Protein AF-A0A6J1SQS6-F1 (afdb_monomer_lite)

Secondary structure (DSSP, 8-state):
--------------------S--S---S---------------------------SHHHHHHHHHHHHHHHHHHHHHHHHHHHHHHHHHHHHHHHHHHHHHHHTT--HHHHHHHHHHHHHHT---TTTHHHHHHHHHHHHHH--

Radius of gyration: 23.65 Å; chains: 1; bounding box: 45×62×67 Å

Structure (mmCIF, N/CA/C/O backbone):
data_AF-A0A6J1SQS6-F1
#
_entry.id   AF-A0A6J1SQS6-F1
#
loop_
_atom_site.group_PDB
_atom_site.id
_atom_site.type_symbol
_atom_site.label_atom_id
_atom_site.label_alt_id
_atom_site.label_comp_id
_atom_site.label_asym_id
_atom_site.label_entity_id
_atom_site.label_seq_id
_atom_site.pdbx_PDB_ins_code
_atom_site.Cartn_x
_atom_site.Cartn_y
_atom_site.Cartn_z
_atom_site.occupancy
_atom_site.B_iso_or_equiv
_atom_site.auth_seq_id
_atom_site.auth_comp_id
_atom_site.auth_asym_id
_atom_site.auth_atom_id
_atom_site.pdbx_PDB_model_num
ATOM 1 N N . MET A 1 1 ? -21.210 41.611 -35.892 1.00 44.56 1 MET A N 1
ATOM 2 C CA . MET A 1 1 ? -20.166 40.799 -35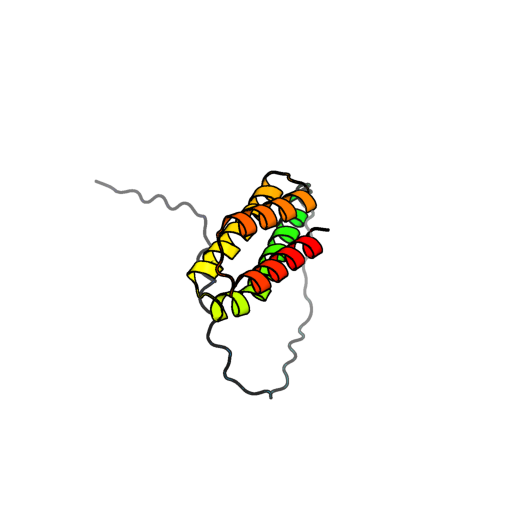.231 1.00 44.56 1 MET A CA 1
ATOM 3 C C . MET A 1 1 ? -20.520 39.335 -35.444 1.00 44.56 1 MET A C 1
ATOM 5 O O . MET A 1 1 ? -21.562 38.908 -34.972 1.00 44.56 1 MET A O 1
ATOM 9 N N . LEU A 1 2 ? -19.733 38.624 -36.254 1.00 43.47 2 LEU A N 1
ATOM 10 C CA . LEU A 1 2 ? -19.920 37.212 -36.605 1.00 43.47 2 LEU A CA 1
ATOM 11 C C . LEU A 1 2 ? -19.065 36.360 -35.653 1.00 43.47 2 LEU A C 1
ATOM 13 O O . LEU A 1 2 ? -17.844 36.492 -35.684 1.00 43.47 2 LEU A O 1
ATOM 17 N N . LEU A 1 3 ? -19.676 35.504 -34.826 1.00 45.09 3 LEU A N 1
ATOM 18 C CA . LEU A 1 3 ? -18.947 34.442 -34.123 1.00 45.09 3 LEU A CA 1
ATOM 19 C C . LEU A 1 3 ? -18.886 33.208 -35.028 1.00 45.09 3 LEU A C 1
ATOM 21 O O . LEU A 1 3 ? -19.903 32.583 -35.322 1.00 45.09 3 LEU A O 1
ATOM 25 N N . ARG A 1 4 ? -17.674 32.876 -35.474 1.00 46.19 4 ARG A N 1
ATOM 26 C CA . ARG A 1 4 ? -17.339 31.612 -36.132 1.00 46.19 4 ARG A CA 1
ATOM 27 C C . ARG A 1 4 ? -17.145 30.547 -35.051 1.00 46.19 4 ARG A C 1
ATOM 29 O O . ARG A 1 4 ? -16.224 30.654 -34.247 1.00 46.19 4 ARG A O 1
ATOM 36 N N . ALA A 1 5 ? -18.003 29.532 -35.056 1.00 44.69 5 ALA A N 1
ATOM 37 C CA . ALA A 1 5 ? -17.759 28.268 -34.378 1.00 44.69 5 ALA A CA 1
ATOM 38 C C . ALA A 1 5 ? -16.739 27.464 -35.199 1.00 44.69 5 ALA A C 1
ATOM 40 O O . ALA A 1 5 ? -16.941 27.252 -36.395 1.00 44.69 5 ALA A O 1
ATOM 41 N N . ALA A 1 6 ? -15.645 27.044 -34.568 1.00 49.06 6 ALA A N 1
ATOM 42 C CA . ALA A 1 6 ? -14.743 26.037 -35.107 1.00 49.06 6 ALA A CA 1
ATOM 43 C C . ALA A 1 6 ? -15.100 24.699 -34.450 1.00 49.06 6 ALA A C 1
ATOM 45 O O . ALA A 1 6 ? -14.831 24.479 -33.272 1.00 49.06 6 ALA A O 1
ATOM 46 N N . THR A 1 7 ? -15.762 23.832 -35.209 1.00 47.50 7 THR A N 1
ATOM 47 C CA . THR A 1 7 ? -15.961 22.421 -34.884 1.00 47.50 7 THR A CA 1
ATOM 48 C C . THR A 1 7 ? -14.690 21.668 -35.266 1.00 47.50 7 THR A C 1
ATOM 50 O O . THR A 1 7 ? -14.427 21.484 -36.452 1.00 47.50 7 THR A O 1
ATOM 53 N N . SER A 1 8 ? -13.891 21.264 -34.277 1.00 43.72 8 SER A N 1
ATOM 54 C CA . SER A 1 8 ? -12.871 20.232 -34.473 1.00 43.72 8 SER A CA 1
ATOM 55 C C . SER A 1 8 ? -13.537 18.882 -34.265 1.00 43.72 8 SER A C 1
ATOM 57 O O . SER A 1 8 ? -13.978 18.559 -33.162 1.00 43.72 8 SER A O 1
ATOM 59 N N . GLU A 1 9 ? -13.636 18.126 -35.349 1.00 52.44 9 GLU A N 1
ATOM 60 C CA . GLU A 1 9 ? -13.971 16.710 -35.357 1.00 52.44 9 GLU A CA 1
ATOM 61 C C . GLU A 1 9 ? -13.011 15.944 -34.437 1.00 52.44 9 GLU A C 1
ATOM 63 O O . GLU A 1 9 ? -11.799 16.145 -34.458 1.00 52.44 9 GLU A O 1
ATOM 68 N N . GLY A 1 10 ? -13.579 15.109 -33.576 1.00 41.19 10 GLY A N 1
ATOM 69 C CA . GLY A 1 10 ? -12.858 14.379 -32.535 1.00 41.19 10 GLY A CA 1
ATOM 70 C C . GLY A 1 10 ? -13.847 13.755 -31.563 1.00 41.19 10 GLY A C 1
ATOM 71 O O . GLY A 1 10 ? -13.803 13.994 -30.360 1.00 41.19 10 GLY A O 1
ATOM 72 N N . GLY A 1 11 ? -14.837 13.062 -32.125 1.00 41.75 11 GLY A N 1
ATOM 73 C CA . GLY A 1 11 ? -15.901 12.411 -31.383 1.00 41.75 11 GLY A CA 1
ATOM 74 C C . GLY A 1 11 ? -15.431 11.176 -30.615 1.00 41.75 11 GLY A C 1
ATOM 75 O O . GLY A 1 11 ? -14.430 10.550 -30.943 1.00 41.75 11 GLY A O 1
ATOM 76 N N . GLN A 1 12 ? -16.268 10.812 -29.642 1.00 47.81 12 GLN A N 1
ATOM 77 C CA . GLN A 1 12 ? -16.339 9.510 -28.976 1.00 47.81 12 GLN A CA 1
ATOM 78 C C . GLN A 1 12 ? -15.162 9.138 -28.073 1.00 47.81 12 GLN A C 1
ATOM 80 O O . GLN A 1 12 ? -14.253 8.424 -28.476 1.00 47.81 12 GLN A O 1
ATOM 85 N N . ARG A 1 13 ? -15.283 9.522 -26.795 1.00 45.06 13 ARG A N 1
ATOM 86 C CA . ARG A 1 13 ? -15.059 8.661 -25.611 1.00 45.06 13 ARG A CA 1
ATOM 87 C C . ARG A 1 13 ? -15.362 9.464 -24.343 1.00 45.06 13 ARG A C 1
ATOM 89 O O . ARG A 1 13 ? -14.493 9.753 -23.533 1.00 45.06 13 ARG A O 1
ATOM 96 N N . VAL A 1 14 ? -16.621 9.867 -24.186 1.00 46.81 14 VAL A N 1
ATOM 97 C CA . VAL A 1 14 ? -17.130 10.407 -22.921 1.00 46.81 14 VAL A CA 1
ATOM 98 C C . VAL A 1 14 ? -18.334 9.558 -22.528 1.00 46.81 14 VAL A C 1
ATOM 100 O O . VAL A 1 14 ? -19.216 9.340 -23.352 1.00 46.81 14 VAL A O 1
ATOM 103 N N . LEU A 1 15 ? -18.332 9.125 -21.264 1.00 44.91 15 LEU A N 1
ATOM 104 C CA . LEU A 1 15 ? -19.400 8.452 -20.511 1.00 44.91 15 LEU A CA 1
ATOM 105 C C . LEU A 1 15 ? -19.597 6.952 -20.765 1.00 44.91 15 LEU A C 1
ATOM 107 O O . LEU A 1 15 ? -20.382 6.567 -21.617 1.00 44.91 15 LEU A O 1
ATOM 111 N N . CYS A 1 16 ? -18.975 6.122 -19.917 1.00 39.41 16 CYS A N 1
ATOM 112 C CA . CYS A 1 16 ? -19.559 4.850 -19.465 1.00 39.41 16 CYS A CA 1
ATOM 113 C C . CYS A 1 16 ? -18.811 4.279 -18.240 1.00 39.41 16 CYS A C 1
ATOM 115 O O . CYS A 1 16 ? -18.241 3.202 -18.322 1.00 39.41 16 CYS A O 1
ATOM 117 N N . VAL A 1 17 ? -18.813 4.963 -17.087 1.00 45.53 17 VAL A N 1
ATOM 118 C CA . VAL A 1 17 ? -18.597 4.282 -15.786 1.00 45.53 17 VAL A CA 1
ATOM 119 C C . VAL A 1 17 ? -19.474 4.934 -14.713 1.00 45.53 17 VAL A C 1
ATOM 121 O O . VAL A 1 17 ? -19.011 5.565 -13.772 1.00 45.53 17 VAL A O 1
ATOM 124 N N . ALA A 1 18 ? -20.785 4.816 -14.888 1.00 46.62 18 ALA A N 1
ATOM 125 C CA . ALA A 1 18 ? -21.760 5.067 -13.836 1.00 46.62 18 ALA A CA 1
ATOM 126 C C . ALA A 1 18 ? -22.877 4.033 -13.988 1.00 46.62 18 ALA A C 1
ATOM 128 O O . ALA A 1 18 ? -23.830 4.286 -14.713 1.00 46.62 18 ALA A O 1
ATOM 129 N N . ALA A 1 19 ? -22.687 2.846 -13.395 1.00 45.56 19 ALA A N 1
ATOM 130 C CA . ALA A 1 19 ? -23.731 1.907 -12.946 1.00 45.56 19 ALA A CA 1
ATOM 131 C C . ALA A 1 19 ? -23.149 0.493 -12.754 1.00 45.56 19 ALA A C 1
ATOM 133 O O . ALA A 1 19 ? -23.409 -0.411 -13.539 1.00 45.56 19 ALA A O 1
ATOM 134 N N . VAL A 1 20 ? -22.387 0.272 -11.682 1.00 47.97 20 VAL A N 1
ATOM 135 C CA . VAL A 1 20 ? -22.186 -1.088 -11.143 1.00 47.97 20 VAL A CA 1
ATOM 136 C C . VAL A 1 20 ? -22.435 -1.036 -9.642 1.00 47.97 20 VAL A C 1
ATOM 138 O O . VAL A 1 20 ? -21.542 -1.254 -8.838 1.00 47.97 20 VAL A O 1
ATOM 141 N N . PHE A 1 21 ? -23.645 -0.638 -9.250 1.00 42.12 21 PHE A N 1
ATOM 142 C CA . PHE A 1 21 ? -24.067 -0.693 -7.847 1.00 42.12 21 PHE A CA 1
ATOM 143 C C . PHE A 1 21 ? -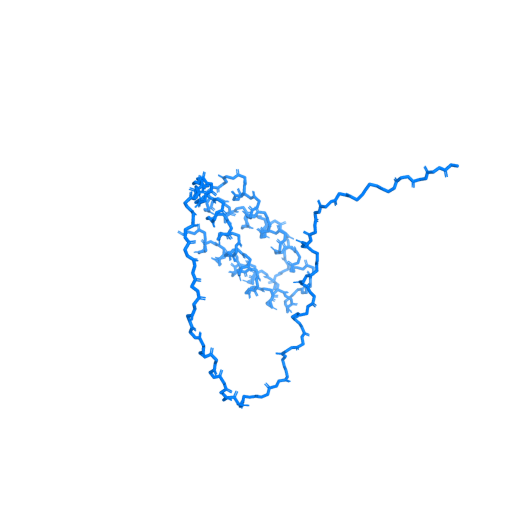25.577 -0.907 -7.691 1.00 42.12 21 PHE A C 1
ATOM 145 O O . PHE A 1 21 ? -26.191 -0.365 -6.786 1.00 42.12 21 PHE A O 1
ATOM 152 N N . VAL A 1 22 ? -26.197 -1.702 -8.571 1.00 45.03 22 VAL A N 1
ATOM 153 C CA . VAL A 1 22 ? -27.552 -2.243 -8.348 1.00 45.03 22 VAL A CA 1
ATOM 154 C C . VAL A 1 22 ? -27.673 -3.609 -9.037 1.00 45.03 22 VAL A C 1
ATOM 156 O O . VAL A 1 22 ? -28.360 -3.737 -10.038 1.00 45.03 22 VAL A O 1
ATOM 159 N N . LEU A 1 23 ? -26.958 -4.636 -8.566 1.00 41.28 23 LEU A N 1
ATOM 160 C CA . LEU A 1 23 ? -27.117 -6.017 -9.067 1.00 41.28 23 LEU A CA 1
ATOM 161 C C . LEU A 1 23 ? -26.842 -7.059 -7.961 1.00 41.28 23 LEU A C 1
ATOM 163 O O . LEU A 1 23 ? -26.155 -8.051 -8.165 1.00 41.28 23 LEU A O 1
ATOM 167 N N . MET A 1 24 ? -27.384 -6.828 -6.761 1.00 47.09 24 MET A N 1
ATOM 168 C CA . MET A 1 24 ? -27.373 -7.790 -5.640 1.00 47.09 24 MET A CA 1
ATOM 169 C C . MET A 1 24 ? -28.792 -8.243 -5.257 1.00 47.09 24 MET A C 1
ATOM 171 O O . MET A 1 24 ? -29.057 -8.581 -4.110 1.00 47.09 24 MET A O 1
ATOM 175 N N . THR A 1 25 ? -29.729 -8.250 -6.208 1.00 50.25 25 THR A N 1
ATOM 176 C CA . THR A 1 25 ? -31.103 -8.719 -5.969 1.00 50.25 25 THR A CA 1
ATOM 177 C C . THR A 1 25 ? -31.720 -9.328 -7.228 1.00 50.25 25 THR A C 1
ATOM 179 O O . THR A 1 25 ? -32.606 -8.708 -7.798 1.00 50.25 25 THR A O 1
ATOM 182 N N . LEU A 1 26 ? -31.285 -10.515 -7.674 1.00 45.03 26 LEU A N 1
ATOM 183 C CA . LEU A 1 26 ? -32.120 -11.431 -8.478 1.00 45.03 26 LEU A CA 1
ATOM 184 C C . LEU A 1 26 ? -31.640 -12.902 -8.331 1.00 45.03 26 LEU A C 1
ATOM 186 O O . LEU A 1 26 ? -30.433 -13.136 -8.292 1.00 45.03 26 LEU A O 1
ATOM 190 N N . PRO A 1 27 ? -32.563 -13.880 -8.205 1.00 43.09 27 PRO A N 1
ATOM 191 C CA . PRO A 1 27 ? -32.277 -15.296 -7.924 1.00 43.09 27 PRO A CA 1
ATOM 192 C C . PRO A 1 27 ? -31.807 -16.094 -9.164 1.00 43.09 27 PRO A C 1
ATOM 194 O O . PRO A 1 27 ? -31.993 -15.634 -10.290 1.00 43.09 27 PRO A O 1
ATOM 197 N N . PRO A 1 28 ? -31.219 -17.299 -8.985 1.00 46.47 28 PRO A N 1
ATOM 198 C CA . PRO A 1 28 ? -30.694 -18.109 -10.083 1.00 46.47 28 PRO A CA 1
ATOM 199 C C . PRO A 1 28 ? -31.819 -18.843 -10.828 1.00 46.47 28 PRO A C 1
ATOM 201 O O . PRO A 1 28 ? -32.562 -19.620 -10.231 1.00 46.47 28 PRO A O 1
ATOM 204 N N . GLY A 1 29 ? -31.911 -18.640 -12.142 1.00 49.22 29 GLY A N 1
ATOM 205 C CA . GLY A 1 29 ? -32.758 -19.447 -13.025 1.00 49.22 29 GLY A CA 1
ATOM 206 C C . GLY A 1 29 ? -33.140 -18.717 -14.312 1.00 49.22 29 GLY A C 1
ATOM 207 O O . GLY A 1 29 ? -33.816 -17.698 -14.222 1.00 49.22 29 GLY A O 1
ATOM 208 N N . LEU A 1 30 ? -32.695 -19.271 -15.454 1.00 50.22 30 LEU A N 1
ATOM 209 C CA . LEU A 1 30 ? -32.989 -19.008 -16.887 1.00 50.22 30 LEU A CA 1
ATOM 210 C C . LEU A 1 30 ? -31.648 -18.978 -17.651 1.00 50.22 30 LEU A C 1
ATOM 212 O O . LEU A 1 30 ? -30.943 -17.977 -17.655 1.00 50.22 30 LEU A O 1
ATOM 216 N N . GLU A 1 31 ? -31.081 -20.118 -18.051 1.00 48.03 31 GLU A N 1
ATOM 217 C CA . GLU A 1 31 ? -31.375 -20.867 -19.289 1.00 48.03 31 GLU A CA 1
ATOM 218 C C . GLU A 1 31 ? -31.529 -20.004 -20.556 1.00 48.03 31 GLU A C 1
ATOM 220 O O . GLU A 1 31 ? -32.535 -19.334 -20.752 1.00 48.03 31 GLU A O 1
ATOM 225 N N . GLY A 1 32 ? -30.541 -20.141 -21.451 1.00 46.84 32 GLY A N 1
ATOM 226 C CA . GLY A 1 32 ? -30.733 -20.147 -22.903 1.00 46.84 32 GLY A CA 1
ATOM 227 C C . GLY A 1 32 ? -30.862 -18.802 -23.622 1.00 46.84 32 GLY A C 1
ATOM 228 O O . GLY A 1 32 ? -31.908 -18.170 -23.588 1.00 46.84 32 GLY A O 1
ATOM 229 N N . CYS A 1 33 ? -29.861 -18.466 -24.443 1.00 42.84 33 CYS A N 1
ATOM 230 C CA . CYS A 1 33 ? -30.084 -18.293 -25.885 1.00 42.84 33 CYS A CA 1
ATOM 231 C C . CYS A 1 33 ? -28.763 -18.233 -26.659 1.00 42.84 33 CYS A C 1
ATOM 233 O O . CYS A 1 33 ? -27.929 -17.347 -26.485 1.00 42.84 33 CYS A O 1
ATOM 235 N N . CYS A 1 34 ? -28.608 -19.212 -27.545 1.00 47.16 34 CYS A N 1
ATOM 236 C CA . CYS A 1 34 ? -27.632 -19.248 -28.613 1.00 47.16 34 CYS A CA 1
ATOM 237 C C . CYS A 1 34 ? -27.962 -18.172 -29.656 1.00 47.16 34 CYS A C 1
ATOM 239 O O . CYS A 1 34 ? -29.040 -18.219 -30.237 1.00 47.16 34 CYS A O 1
ATOM 241 N N . CYS A 1 35 ? -27.005 -17.308 -29.990 1.00 50.22 35 CYS A N 1
ATOM 242 C CA . CYS A 1 35 ? -26.968 -16.642 -31.293 1.00 50.22 35 CYS A CA 1
ATOM 243 C C . CYS A 1 35 ? -25.609 -16.911 -31.936 1.00 50.22 35 CYS A C 1
ATOM 245 O O . CYS A 1 35 ? -24.647 -16.160 -31.816 1.00 50.22 35 CYS A O 1
ATOM 247 N N . ARG A 1 36 ? -25.568 -18.069 -32.587 1.00 46.94 36 ARG A N 1
ATOM 248 C CA . ARG A 1 36 ? -24.713 -18.388 -33.723 1.00 46.94 36 ARG A CA 1
ATOM 249 C C . ARG A 1 36 ? -25.272 -17.621 -34.921 1.00 46.94 36 ARG A C 1
ATOM 251 O O . ARG A 1 36 ? -26.450 -17.801 -35.197 1.00 46.94 36 ARG A O 1
ATOM 258 N N . ASP A 1 37 ? -24.451 -16.862 -35.646 1.00 44.38 37 ASP A N 1
ATOM 259 C CA . ASP A 1 37 ? -24.679 -16.676 -37.084 1.00 44.38 37 ASP A CA 1
ATOM 260 C C . ASP A 1 37 ? -23.361 -16.488 -37.874 1.00 44.38 37 ASP A C 1
ATOM 262 O O . ASP A 1 37 ? -22.406 -15.927 -37.325 1.00 44.38 37 ASP A O 1
ATOM 266 N N . PRO A 1 38 ? -23.260 -17.015 -39.116 1.00 49.62 38 PRO A N 1
ATOM 267 C CA . PRO A 1 38 ? -22.016 -17.212 -39.857 1.00 49.62 38 PRO A CA 1
ATOM 268 C C . PRO A 1 38 ? -21.834 -16.298 -41.097 1.00 49.62 38 PRO A C 1
ATOM 270 O O . PRO A 1 38 ? -22.777 -15.907 -41.765 1.00 49.62 38 PRO A O 1
ATOM 273 N N . HIS A 1 39 ? -20.565 -16.061 -41.457 1.00 50.16 39 HIS A N 1
ATOM 274 C CA . HIS A 1 39 ? -19.994 -15.755 -42.791 1.00 50.16 39 HIS A CA 1
ATOM 275 C C . HIS A 1 39 ? -20.714 -14.849 -43.825 1.00 50.16 39 HIS A C 1
ATOM 277 O O . HIS A 1 39 ? -21.651 -15.279 -44.490 1.00 50.16 39 HIS A O 1
ATOM 283 N N . ARG A 1 40 ? -20.042 -13.741 -44.206 1.00 48.72 40 ARG A N 1
ATOM 284 C CA . ARG A 1 40 ? -19.630 -13.332 -45.590 1.00 48.72 40 ARG A CA 1
ATOM 285 C C . ARG A 1 40 ? -19.066 -11.892 -45.553 1.00 48.72 40 ARG A C 1
ATOM 287 O O . ARG A 1 40 ? -19.592 -11.101 -44.792 1.00 48.72 40 ARG A O 1
ATOM 294 N N . ARG A 1 41 ? -18.134 -11.380 -46.372 1.00 50.22 41 ARG A N 1
ATOM 295 C CA . ARG A 1 41 ? -17.067 -11.821 -47.305 1.00 50.22 41 ARG A CA 1
ATOM 296 C C . ARG A 1 41 ? -16.509 -10.511 -47.918 1.00 50.22 41 ARG A C 1
ATOM 298 O O . ARG A 1 41 ? -17.313 -9.711 -48.378 1.00 50.22 41 ARG A O 1
ATOM 305 N N . GLY A 1 42 ? -15.188 -10.328 -47.977 1.00 42.84 42 GLY A N 1
ATOM 306 C CA . GLY A 1 42 ? -14.488 -9.248 -48.712 1.00 42.84 42 GLY A CA 1
ATOM 307 C C . GLY A 1 42 ? -13.145 -8.944 -48.031 1.00 42.84 42 GLY A C 1
ATOM 308 O O . GLY A 1 42 ? -13.162 -8.469 -46.907 1.00 42.84 42 GLY A O 1
ATOM 309 N N . SER A 1 43 ? -12.013 -9.521 -48.447 1.00 45.56 43 SER A N 1
ATOM 310 C CA . SER A 1 43 ? -11.136 -9.230 -49.604 1.00 45.56 43 SER A CA 1
ATOM 311 C C . SER A 1 43 ? -10.373 -7.903 -49.513 1.00 45.56 43 SER A C 1
ATOM 313 O O . SER A 1 43 ? -10.964 -6.847 -49.690 1.00 45.56 43 SER A O 1
ATOM 315 N N . ASP A 1 44 ? -9.056 -8.067 -49.324 1.00 48.69 44 ASP A N 1
ATOM 316 C CA . ASP A 1 44 ? -7.922 -7.222 -49.722 1.00 48.69 44 ASP A CA 1
ATOM 317 C C . ASP A 1 44 ? -7.883 -5.757 -49.277 1.00 48.69 44 ASP A C 1
ATOM 319 O O . ASP A 1 44 ? -8.555 -4.900 -49.844 1.00 48.69 44 ASP A O 1
ATOM 323 N N . SER A 1 45 ? -6.962 -5.449 -48.360 1.00 44.88 45 SER A N 1
ATOM 324 C CA . SER A 1 45 ? -5.789 -4.611 -48.665 1.00 44.88 45 SER A CA 1
ATOM 325 C C . SER A 1 45 ? -4.809 -4.654 -47.494 1.00 44.88 45 SER A C 1
ATOM 327 O O . SER A 1 45 ? -5.171 -4.460 -46.335 1.00 44.88 45 SER A O 1
ATOM 329 N N . SER A 1 46 ? -3.575 -4.999 -47.831 1.00 56.62 46 SER A N 1
ATOM 330 C CA . SER A 1 46 ? -2.412 -5.063 -46.961 1.00 56.62 46 SER A CA 1
ATOM 331 C C . SER A 1 46 ? -1.958 -3.655 -46.608 1.00 56.62 46 SER A C 1
ATOM 333 O O . SER A 1 46 ? -1.404 -3.007 -47.481 1.00 56.62 46 SER A O 1
ATOM 335 N N . ASP A 1 47 ? -2.094 -3.213 -45.359 1.00 41.75 47 ASP A N 1
ATOM 336 C CA . ASP A 1 47 ? -1.370 -2.035 -44.881 1.00 41.75 47 ASP A CA 1
ATOM 337 C C . ASP A 1 47 ? -0.994 -2.198 -43.403 1.00 41.75 47 ASP A C 1
ATOM 339 O O . ASP A 1 47 ? -1.805 -2.507 -42.535 1.00 41.75 47 ASP A O 1
ATOM 343 N N . HIS A 1 48 ? 0.313 -2.085 -43.203 1.00 47.41 48 HIS A N 1
ATOM 344 C CA . HIS A 1 48 ? 1.134 -2.075 -41.999 1.00 47.41 48 HIS A CA 1
ATOM 345 C C . HIS A 1 48 ? 0.419 -2.173 -40.640 1.00 47.41 48 HIS A C 1
ATOM 347 O O . HIS A 1 48 ? -0.077 -1.185 -40.104 1.00 47.41 48 HIS A O 1
ATOM 353 N N . HIS A 1 49 ? 0.528 -3.337 -39.987 1.00 45.59 49 HIS A N 1
ATOM 354 C CA . HIS A 1 49 ? 0.642 -3.323 -38.530 1.00 45.59 49 HIS A CA 1
ATOM 355 C C . HIS A 1 49 ? 2.041 -2.799 -38.211 1.00 45.59 49 HIS A C 1
ATOM 357 O O . HIS A 1 49 ? 3.016 -3.549 -38.174 1.00 45.59 49 HIS A O 1
ATOM 363 N N . ASP A 1 50 ? 2.126 -1.479 -38.078 1.00 43.03 50 ASP A N 1
ATOM 364 C CA . ASP A 1 50 ? 3.265 -0.812 -37.478 1.00 43.03 50 ASP A CA 1
ATOM 365 C C . ASP A 1 50 ? 3.411 -1.382 -36.065 1.00 43.03 50 ASP A C 1
ATOM 367 O O . ASP A 1 50 ? 2.519 -1.271 -35.213 1.00 43.03 50 ASP A O 1
ATOM 371 N N . SER A 1 51 ? 4.494 -2.128 -35.880 1.00 47.31 51 SER A N 1
ATOM 372 C CA . SER A 1 51 ? 4.917 -2.694 -34.615 1.00 47.31 51 SER A CA 1
ATOM 373 C C . SER A 1 51 ? 5.018 -1.572 -33.591 1.00 47.31 51 SER A C 1
ATOM 375 O O . SER A 1 51 ? 6.034 -0.889 -33.502 1.00 47.31 51 SER A O 1
ATOM 377 N N . SER A 1 52 ? 3.983 -1.409 -32.770 1.00 50.75 52 SER A N 1
ATOM 378 C CA . SER A 1 52 ? 4.108 -0.666 -31.522 1.00 50.75 52 SER A CA 1
ATOM 379 C C . SER A 1 52 ? 4.953 -1.512 -30.574 1.00 50.75 52 SER A C 1
ATOM 381 O O . SER A 1 52 ? 4.450 -2.261 -29.743 1.00 50.75 52 SER A O 1
ATOM 383 N N . ALA A 1 53 ? 6.271 -1.434 -30.745 1.00 49.81 53 ALA A N 1
ATOM 384 C CA . ALA A 1 53 ? 7.252 -1.872 -29.767 1.00 49.81 53 ALA A CA 1
ATOM 385 C C . ALA A 1 53 ? 7.256 -0.871 -28.599 1.00 49.81 53 ALA A C 1
ATOM 387 O O . ALA A 1 53 ? 8.187 -0.098 -28.418 1.00 49.81 53 ALA A O 1
ATOM 388 N N . ALA A 1 54 ? 6.159 -0.862 -27.850 1.00 57.34 54 ALA A N 1
ATOM 389 C CA . ALA A 1 54 ? 5.997 -0.190 -26.568 1.00 57.34 54 ALA A CA 1
ATOM 390 C C . ALA A 1 54 ? 4.996 -1.027 -25.761 1.00 57.34 54 ALA A C 1
ATOM 392 O O . ALA A 1 54 ? 3.847 -0.637 -25.608 1.00 57.34 54 ALA A O 1
ATOM 393 N N . SER A 1 55 ? 5.325 -2.280 -25.422 1.00 49.66 55 SER A N 1
ATOM 394 C CA . SER A 1 55 ? 4.305 -3.208 -24.881 1.00 49.66 55 SER A CA 1
ATOM 395 C C . SER A 1 55 ? 4.880 -4.417 -24.144 1.00 49.66 55 SER A C 1
ATOM 397 O O . SER A 1 55 ? 4.487 -5.552 -24.388 1.00 49.66 55 SER A O 1
ATOM 399 N N . SER A 1 56 ? 5.801 -4.173 -23.216 1.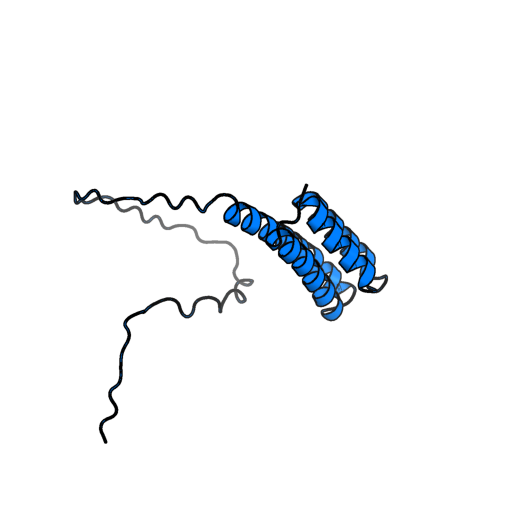00 54.38 56 SER A N 1
ATOM 400 C CA . SER A 1 56 ? 6.144 -5.186 -22.202 1.00 54.38 56 SER A CA 1
ATOM 401 C C . SER A 1 56 ? 6.283 -4.562 -20.819 1.00 54.38 56 SER A C 1
ATOM 403 O O . SER A 1 56 ? 5.887 -5.159 -19.828 1.00 54.38 56 SER A O 1
ATOM 405 N N . GLU A 1 57 ? 6.814 -3.343 -20.758 1.00 55.78 57 GLU A N 1
ATOM 406 C CA . GLU A 1 57 ? 7.122 -2.638 -19.511 1.00 55.78 57 GLU A CA 1
ATOM 407 C C . GLU A 1 57 ? 5.875 -1.954 -18.939 1.00 55.78 57 GLU A C 1
ATOM 409 O O . GLU A 1 57 ? 5.526 -2.175 -17.785 1.00 55.78 57 GLU A O 1
ATOM 414 N N . GLU A 1 58 ? 5.141 -1.201 -19.768 1.00 60.19 58 GLU A N 1
ATOM 415 C CA . GLU A 1 58 ? 3.876 -0.569 -19.364 1.00 60.19 58 GLU A CA 1
ATOM 416 C C . GLU A 1 58 ? 2.793 -1.603 -19.018 1.00 60.19 58 GLU A C 1
ATOM 418 O O . GLU A 1 58 ? 2.008 -1.392 -18.096 1.00 60.19 58 GLU A O 1
ATOM 423 N N . ASP A 1 59 ? 2.786 -2.752 -19.701 1.00 67.75 59 ASP A N 1
ATOM 424 C CA . ASP A 1 59 ? 1.850 -3.849 -19.421 1.00 67.75 59 ASP A CA 1
ATOM 425 C C . ASP A 1 59 ? 2.205 -4.573 -18.106 1.00 67.75 59 ASP A C 1
ATOM 427 O O . ASP A 1 59 ? 1.328 -4.872 -17.292 1.00 67.75 59 ASP A O 1
ATOM 431 N N . ALA A 1 60 ? 3.502 -4.771 -17.833 1.00 67.00 60 ALA A N 1
ATOM 432 C CA . ALA A 1 60 ? 3.978 -5.319 -16.563 1.00 67.00 60 ALA A CA 1
ATOM 433 C C . ALA A 1 60 ? 3.645 -4.398 -15.379 1.00 67.00 60 ALA A C 1
ATOM 435 O O . ALA A 1 60 ? 3.090 -4.874 -14.388 1.00 67.00 60 ALA A O 1
ATOM 436 N N . LEU A 1 61 ? 3.888 -3.090 -15.514 1.00 67.31 61 LEU A N 1
ATOM 437 C CA . LEU A 1 61 ? 3.558 -2.090 -14.494 1.00 67.31 61 LEU A CA 1
ATOM 438 C C . LEU A 1 61 ? 2.044 -2.001 -14.251 1.00 67.31 61 LEU A C 1
ATOM 440 O O . LEU A 1 61 ? 1.603 -1.978 -13.102 1.00 67.31 61 LEU A O 1
ATOM 444 N N . ALA A 1 62 ? 1.230 -2.025 -15.312 1.00 75.81 62 ALA A N 1
ATOM 445 C CA . ALA A 1 62 ? -0.227 -2.087 -15.188 1.00 75.81 62 ALA A CA 1
ATOM 446 C C . ALA A 1 62 ? -0.693 -3.380 -14.487 1.00 75.81 62 ALA A C 1
ATOM 448 O O . ALA A 1 62 ? -1.637 -3.368 -13.692 1.00 75.81 62 ALA A O 1
ATOM 449 N N . SER A 1 63 ? -0.010 -4.501 -14.737 1.00 84.56 63 SER A N 1
ATOM 450 C CA . SER A 1 63 ? -0.247 -5.769 -14.043 1.00 84.56 63 SER A CA 1
ATOM 451 C C . SER A 1 63 ? 0.124 -5.694 -12.554 1.00 84.56 63 SER A C 1
ATOM 453 O O . SER A 1 63 ? -0.613 -6.216 -11.714 1.00 84.56 63 SER A O 1
ATOM 455 N N . GLU A 1 64 ? 1.234 -5.051 -12.195 1.00 88.31 64 GLU A N 1
ATOM 456 C CA . GLU A 1 64 ? 1.680 -4.892 -10.804 1.00 88.31 64 GLU A CA 1
ATOM 457 C C . GLU A 1 64 ? 0.789 -3.926 -10.009 1.00 88.31 64 GLU A C 1
ATOM 459 O O . GLU A 1 64 ? 0.399 -4.243 -8.882 1.00 88.31 64 GLU A O 1
ATOM 464 N N . ASP A 1 65 ? 0.358 -2.814 -10.611 1.00 88.38 65 ASP A N 1
ATOM 465 C CA . ASP A 1 65 ? -0.646 -1.916 -10.027 1.00 88.38 65 ASP A CA 1
ATOM 466 C C . ASP A 1 65 ? -1.947 -2.670 -9.708 1.00 88.38 65 ASP A C 1
ATOM 468 O O . ASP A 1 65 ? -2.432 -2.669 -8.570 1.00 88.38 65 ASP A O 1
ATOM 472 N N . ALA A 1 66 ? -2.465 -3.433 -10.674 1.00 91.25 66 ALA A N 1
ATOM 473 C CA . ALA A 1 66 ? -3.691 -4.204 -10.494 1.00 91.25 66 ALA A CA 1
ATOM 474 C C . ALA A 1 66 ? -3.593 -5.225 -9.344 1.00 91.25 66 ALA A C 1
ATOM 476 O O . ALA A 1 66 ? -4.595 -5.512 -8.667 1.00 91.25 66 ALA A O 1
ATOM 477 N N . ARG A 1 67 ? -2.394 -5.773 -9.107 1.00 92.75 67 ARG A N 1
ATOM 478 C CA . ARG A 1 67 ? -2.104 -6.677 -7.989 1.00 92.75 67 ARG A CA 1
ATOM 479 C C . ARG A 1 67 ? -2.134 -5.951 -6.645 1.00 92.75 67 ARG A C 1
ATOM 481 O O . ARG A 1 67 ? -2.824 -6.424 -5.740 1.00 92.75 67 ARG A O 1
ATOM 488 N N . ILE A 1 68 ? -1.487 -4.790 -6.529 1.00 92.56 68 ILE A N 1
ATOM 489 C CA . ILE A 1 68 ? -1.530 -3.957 -5.315 1.00 92.56 68 ILE A CA 1
ATOM 490 C C . ILE A 1 68 ? -2.982 -3.560 -5.000 1.00 92.56 68 ILE A C 1
ATOM 492 O O . ILE A 1 68 ? -3.461 -3.757 -3.881 1.00 92.56 68 ILE A O 1
ATOM 496 N N . GLN A 1 69 ? -3.741 -3.115 -6.005 1.00 93.44 69 GLN A N 1
ATOM 497 C CA . GLN A 1 69 ? -5.154 -2.746 -5.846 1.00 93.44 69 GLN A CA 1
ATOM 498 C C . GLN A 1 69 ? -6.045 -3.936 -5.446 1.00 93.44 69 GLN A C 1
ATOM 500 O O . GLN A 1 69 ? -7.077 -3.780 -4.788 1.00 93.44 69 GLN A O 1
ATOM 505 N N . ARG A 1 70 ? -5.678 -5.171 -5.816 1.00 93.69 70 ARG A N 1
ATOM 506 C CA . ARG A 1 70 ? -6.364 -6.378 -5.324 1.00 93.69 70 ARG A CA 1
ATOM 507 C C . ARG A 1 70 ? -6.102 -6.606 -3.833 1.00 93.69 70 ARG A C 1
ATOM 509 O O . ARG A 1 70 ? -7.041 -6.984 -3.128 1.00 93.69 70 ARG A O 1
ATOM 516 N N . CYS A 1 71 ? -4.890 -6.341 -3.355 1.00 96.00 71 CYS A N 1
ATOM 517 C CA . CYS A 1 71 ? -4.572 -6.409 -1.929 1.00 96.00 71 CYS A CA 1
ATOM 518 C C . CYS A 1 71 ? -5.374 -5.381 -1.127 1.00 96.00 71 CYS A C 1
ATOM 520 O O . CYS A 1 71 ? -5.990 -5.745 -0.127 1.00 96.00 71 CYS A O 1
ATOM 522 N N . VAL A 1 72 ? -5.480 -4.145 -1.626 1.00 95.38 72 VAL A N 1
ATOM 523 C CA . VAL A 1 72 ? -6.342 -3.106 -1.040 1.00 95.38 72 VAL A CA 1
ATOM 524 C C . VAL A 1 72 ? -7.788 -3.584 -0.916 1.00 95.38 72 VAL A C 1
ATOM 526 O O . VAL A 1 72 ? -8.347 -3.593 0.178 1.00 95.38 72 VAL A O 1
ATOM 529 N N . ARG A 1 73 ? -8.395 -4.061 -2.014 1.00 94.31 73 ARG A N 1
ATOM 530 C CA . ARG A 1 73 ? -9.789 -4.549 -2.003 1.00 94.31 73 ARG A CA 1
ATOM 531 C C . ARG A 1 73 ? -10.016 -5.704 -1.028 1.00 94.31 73 ARG A C 1
ATOM 533 O O . ARG A 1 73 ? -11.109 -5.824 -0.485 1.00 94.31 73 ARG A O 1
ATOM 540 N N . THR A 1 74 ? -9.004 -6.543 -0.819 1.00 93.94 74 THR A N 1
ATOM 541 C CA . THR A 1 74 ? -9.070 -7.662 0.131 1.00 93.94 74 THR A CA 1
ATOM 542 C C . THR A 1 74 ? -9.016 -7.172 1.577 1.00 93.94 74 THR A C 1
ATOM 544 O O . THR A 1 74 ? -9.770 -7.658 2.415 1.00 93.94 74 THR A O 1
ATOM 547 N N . ALA A 1 75 ? -8.166 -6.186 1.867 1.00 92.50 75 ALA A N 1
ATOM 548 C CA . ALA A 1 75 ? -8.008 -5.623 3.205 1.00 92.50 75 ALA A CA 1
ATOM 549 C C . ALA A 1 75 ? -9.140 -4.654 3.593 1.00 92.50 75 ALA A C 1
ATOM 551 O O . ALA A 1 75 ? -9.503 -4.559 4.767 1.00 92.50 75 ALA A O 1
ATOM 552 N N . ALA A 1 76 ? -9.733 -3.956 2.618 1.00 91.81 76 ALA A N 1
ATOM 553 C CA . ALA A 1 76 ? -10.688 -2.873 2.840 1.00 91.81 76 ALA A CA 1
ATOM 554 C C . ALA A 1 76 ? -11.863 -3.218 3.778 1.00 91.81 76 ALA A C 1
ATOM 556 O O . ALA A 1 76 ? -12.133 -2.420 4.677 1.00 91.81 76 ALA A O 1
ATOM 557 N N . PRO A 1 77 ? -12.537 -4.384 3.671 1.00 94.06 77 PRO A N 1
ATOM 558 C CA . PRO A 1 77 ? -13.604 -4.751 4.603 1.00 94.06 77 PRO A CA 1
ATOM 559 C C . PRO A 1 77 ? -13.129 -4.813 6.060 1.00 94.06 77 PRO A C 1
ATOM 561 O O . PRO A 1 77 ? -13.827 -4.339 6.956 1.00 94.06 77 PRO A O 1
ATOM 564 N N . GLY A 1 78 ? -11.930 -5.356 6.297 1.00 93.12 78 GLY A N 1
ATOM 565 C CA . GLY A 1 78 ? -11.339 -5.452 7.631 1.00 93.12 78 GLY A CA 1
ATOM 566 C C . GLY A 1 78 ? -10.950 -4.084 8.188 1.00 93.12 78 GLY A C 1
ATOM 567 O O . GLY A 1 78 ? -11.238 -3.787 9.345 1.00 93.12 78 GLY A O 1
ATOM 568 N N . VAL A 1 79 ? -10.370 -3.215 7.355 1.00 91.62 79 VAL A N 1
ATOM 569 C CA . VAL A 1 79 ? -9.988 -1.853 7.762 1.00 91.62 79 VAL A CA 1
ATOM 570 C C . VAL A 1 79 ? -11.226 -1.014 8.087 1.00 91.62 79 VAL A C 1
ATOM 572 O O . VAL A 1 79 ? -11.263 -0.344 9.120 1.00 91.62 79 VAL A O 1
ATOM 575 N N . LEU A 1 80 ? -12.271 -1.098 7.257 1.00 92.75 80 LEU A N 1
ATOM 576 C CA . LEU A 1 80 ? -13.542 -0.409 7.492 1.00 92.75 80 LEU A CA 1
ATOM 577 C C . LEU A 1 80 ? -14.207 -0.876 8.788 1.00 92.75 80 LEU A C 1
ATOM 579 O O . LEU A 1 80 ? -14.666 -0.038 9.563 1.00 92.75 80 LEU A O 1
ATOM 583 N N . ALA A 1 81 ? -14.222 -2.184 9.049 1.00 92.38 81 ALA A N 1
ATOM 584 C CA . ALA A 1 81 ? -14.795 -2.738 10.271 1.00 92.38 81 ALA A CA 1
ATOM 585 C C . ALA A 1 81 ? -13.998 -2.355 11.532 1.00 92.38 81 ALA A C 1
ATOM 587 O O . ALA A 1 81 ? -14.590 -2.106 12.579 1.00 92.38 81 ALA A O 1
ATOM 588 N N . ALA A 1 82 ? -12.666 -2.297 11.441 1.00 88.81 82 ALA A N 1
ATOM 589 C CA . ALA A 1 82 ? -11.790 -2.078 12.591 1.00 88.81 82 ALA A CA 1
ATOM 590 C C . ALA A 1 82 ? -11.494 -0.600 12.904 1.00 88.81 82 ALA A C 1
ATOM 592 O O . ALA A 1 82 ? -11.137 -0.275 14.041 1.00 88.81 82 ALA A O 1
ATOM 593 N N . GLY A 1 83 ? -11.597 0.290 11.914 1.00 86.94 83 GLY A N 1
ATOM 594 C CA . GLY A 1 83 ? -11.194 1.690 12.060 1.00 86.94 83 GLY A CA 1
ATOM 595 C C . GLY A 1 83 ? -11.884 2.684 11.126 1.00 86.94 83 GLY A C 1
ATOM 596 O O . GLY A 1 83 ? -11.546 3.865 11.169 1.00 86.94 83 GLY A O 1
ATOM 597 N N . GLY A 1 84 ? -12.836 2.255 10.297 1.00 93.25 84 GLY A N 1
ATOM 598 C CA . GLY A 1 84 ? -13.597 3.143 9.417 1.00 93.25 84 GLY A CA 1
ATOM 599 C C . GLY A 1 84 ? -12.812 3.706 8.225 1.00 93.25 84 GLY A C 1
ATOM 600 O O . GLY A 1 84 ? -11.677 3.324 7.937 1.00 93.25 84 GLY A O 1
ATOM 601 N N . TYR A 1 85 ? -13.454 4.633 7.507 1.00 92.75 85 TYR A N 1
ATOM 602 C CA . TYR A 1 85 ? -12.969 5.171 6.229 1.00 92.75 85 TYR A CA 1
ATOM 603 C C . TYR A 1 85 ? -11.647 5.937 6.324 1.00 92.75 85 TYR A C 1
ATOM 605 O O . TYR A 1 85 ? -10.860 5.889 5.385 1.00 92.75 85 TYR A O 1
ATOM 613 N N . GLU A 1 86 ? -11.375 6.616 7.442 1.00 94.38 86 GLU A N 1
ATOM 614 C CA . GLU A 1 86 ? -10.123 7.365 7.617 1.00 94.38 86 GLU A CA 1
ATOM 615 C C . GLU A 1 86 ? -8.904 6.436 7.547 1.00 94.38 86 GLU A C 1
ATOM 617 O O . GLU A 1 86 ? -7.906 6.749 6.902 1.00 94.38 86 GLU A O 1
ATOM 622 N N . ASN A 1 87 ? -8.994 5.260 8.171 1.00 94.06 87 ASN A N 1
ATOM 623 C CA . ASN A 1 87 ? -7.906 4.290 8.153 1.00 94.06 87 ASN A CA 1
ATOM 624 C C . ASN A 1 87 ? -7.795 3.580 6.801 1.00 94.06 87 ASN A C 1
ATOM 626 O O . ASN A 1 87 ? -6.683 3.280 6.374 1.00 94.06 87 ASN A O 1
ATOM 630 N N . LEU A 1 88 ? -8.913 3.382 6.091 1.00 94.44 88 LEU A N 1
ATOM 631 C CA . LEU A 1 88 ? -8.878 2.884 4.715 1.00 94.44 88 LEU A CA 1
ATOM 632 C C . LEU A 1 88 ? -8.155 3.869 3.790 1.00 94.44 88 LEU A C 1
ATOM 634 O O . LEU A 1 88 ? -7.276 3.457 3.045 1.00 94.44 88 LEU A O 1
ATOM 638 N N . ALA A 1 89 ? -8.439 5.168 3.906 1.00 96.00 89 ALA A N 1
ATOM 639 C CA . ALA A 1 89 ? -7.772 6.195 3.107 1.00 96.00 89 ALA A CA 1
ATOM 640 C C . ALA A 1 89 ? -6.246 6.218 3.325 1.00 96.00 89 ALA A C 1
ATOM 642 O O . ALA A 1 89 ? -5.491 6.454 2.384 1.00 96.00 89 ALA A O 1
ATOM 643 N N . LYS A 1 90 ? -5.777 5.934 4.549 1.00 95.00 90 LYS A N 1
ATOM 644 C CA . LYS A 1 90 ? -4.342 5.791 4.855 1.00 95.00 90 LYS A CA 1
ATOM 645 C C . LYS A 1 90 ? -3.731 4.570 4.162 1.00 95.00 90 LYS A C 1
ATOM 647 O O . LYS A 1 90 ? -2.648 4.676 3.592 1.00 95.00 90 LYS A O 1
ATOM 652 N N . VAL A 1 91 ? -4.426 3.430 4.182 1.00 94.94 91 VAL A N 1
ATOM 653 C CA . VAL A 1 91 ? -3.992 2.209 3.481 1.00 94.94 91 VAL A CA 1
ATOM 654 C C . VAL A 1 91 ? -3.946 2.436 1.967 1.00 94.94 91 VAL A C 1
ATOM 656 O O . VAL A 1 91 ? -2.936 2.114 1.345 1.00 94.94 91 VAL A O 1
ATOM 659 N N . ASP A 1 92 ? -4.970 3.069 1.391 1.00 96.00 92 ASP A N 1
ATOM 660 C CA . ASP A 1 92 ? -5.029 3.413 -0.037 1.00 96.00 92 ASP A CA 1
ATOM 661 C C . ASP A 1 92 ? -3.895 4.364 -0.445 1.00 96.00 92 ASP A C 1
ATOM 663 O O . ASP A 1 92 ? -3.234 4.149 -1.461 1.00 96.00 92 ASP A O 1
ATOM 667 N N . ALA A 1 93 ? -3.609 5.388 0.366 1.00 96.50 93 ALA A N 1
ATOM 668 C CA . ALA A 1 93 ? -2.491 6.299 0.122 1.00 96.50 93 ALA A CA 1
ATOM 669 C C . ALA A 1 93 ? -1.134 5.573 0.158 1.00 96.50 93 ALA A C 1
ATOM 671 O O . ALA A 1 93 ? -0.238 5.880 -0.632 1.00 96.50 93 ALA A O 1
ATOM 672 N N . CYS A 1 94 ? -0.975 4.583 1.040 1.00 97.06 94 CYS A N 1
ATOM 673 C CA . CYS A 1 94 ? 0.229 3.759 1.072 1.00 97.06 94 CYS A CA 1
ATOM 674 C C . CYS A 1 94 ? 0.312 2.771 -0.094 1.00 97.06 94 CYS A C 1
ATOM 676 O O . CYS A 1 94 ? 1.409 2.523 -0.584 1.00 97.06 94 CYS A O 1
ATOM 678 N N . ALA A 1 95 ? -0.812 2.253 -0.591 1.00 96.56 95 ALA A N 1
ATOM 679 C CA . ALA A 1 95 ? -0.843 1.478 -1.827 1.00 96.56 95 ALA A CA 1
ATOM 680 C C . ALA A 1 95 ? -0.383 2.325 -3.026 1.00 96.56 95 ALA A C 1
ATOM 682 O O . ALA A 1 95 ? 0.484 1.887 -3.781 1.00 96.56 95 ALA A O 1
ATOM 683 N N . ALA A 1 96 ? -0.882 3.565 -3.130 1.00 95.31 96 ALA A N 1
ATOM 684 C CA . ALA A 1 96 ? -0.474 4.520 -4.162 1.00 95.31 96 ALA A CA 1
ATOM 685 C C . ALA A 1 96 ? 1.036 4.826 -4.114 1.00 95.31 96 ALA A C 1
ATOM 687 O O . ALA A 1 96 ? 1.698 4.919 -5.140 1.00 95.31 96 ALA A O 1
ATOM 688 N N . ARG A 1 97 ? 1.636 4.879 -2.917 1.00 93.94 97 ARG A N 1
ATOM 689 C CA . ARG A 1 97 ? 3.098 4.990 -2.765 1.00 93.94 97 ARG A CA 1
ATOM 690 C C . ARG A 1 97 ? 3.865 3.845 -3.431 1.00 93.94 97 ARG A C 1
ATOM 692 O O . ARG A 1 97 ? 4.942 4.086 -3.970 1.00 93.94 97 ARG A O 1
ATOM 699 N N . GLY A 1 98 ? 3.342 2.621 -3.374 1.00 94.19 98 GLY A N 1
ATOM 700 C CA . GLY A 1 98 ? 3.938 1.463 -4.041 1.00 94.19 98 GLY A CA 1
ATOM 701 C C . GLY A 1 98 ? 3.820 1.549 -5.559 1.00 94.19 98 GLY A C 1
ATOM 702 O O . GLY A 1 98 ? 4.796 1.316 -6.265 1.00 94.19 98 GLY A O 1
ATOM 703 N N . THR A 1 99 ? 2.650 1.946 -6.059 1.00 94.44 99 THR A N 1
ATOM 704 C CA . THR A 1 99 ? 2.396 2.09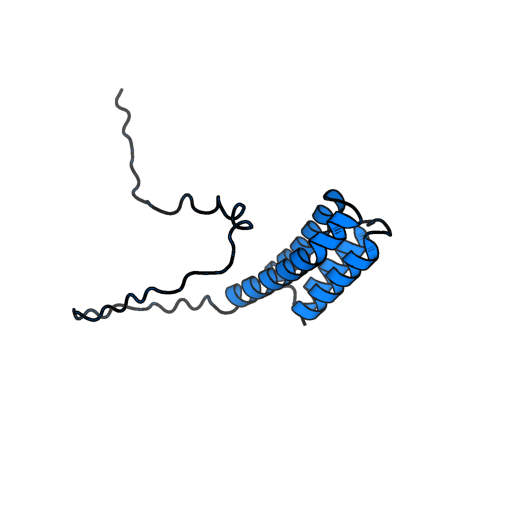6 -7.500 1.00 94.44 99 THR A CA 1
ATOM 705 C C . THR A 1 99 ? 3.231 3.231 -8.093 1.00 94.44 99 THR A C 1
ATOM 707 O O . THR A 1 99 ? 3.838 3.062 -9.146 1.00 94.44 99 THR A O 1
ATOM 710 N N . ASP A 1 100 ? 3.356 4.349 -7.375 1.00 94.44 100 ASP A N 1
ATOM 711 C CA . ASP A 1 100 ? 4.216 5.473 -7.757 1.00 94.44 100 ASP A CA 1
ATOM 712 C C . ASP A 1 100 ? 5.698 5.072 -7.765 1.00 94.44 100 ASP A C 1
ATOM 714 O O . ASP A 1 100 ? 6.456 5.508 -8.630 1.00 94.44 100 ASP A O 1
ATOM 718 N N . ALA A 1 101 ? 6.128 4.224 -6.821 1.00 93.50 101 ALA A N 1
ATOM 719 C CA . ALA A 1 101 ? 7.492 3.706 -6.800 1.00 93.50 101 ALA A CA 1
ATOM 720 C C . ALA A 1 101 ? 7.776 2.828 -8.028 1.00 93.50 101 ALA A C 1
ATOM 722 O O . ALA A 1 101 ? 8.805 3.020 -8.675 1.00 93.50 101 ALA A O 1
ATOM 723 N N . LEU A 1 102 ? 6.859 1.919 -8.379 1.00 92.81 102 LEU A N 1
ATOM 724 C CA . LEU A 1 102 ? 6.953 1.096 -9.592 1.00 92.81 102 LEU A CA 1
ATOM 725 C C . LEU A 1 102 ? 7.009 1.965 -10.855 1.00 92.81 102 LEU A C 1
ATOM 727 O O . LEU A 1 102 ? 7.908 1.801 -11.676 1.00 92.81 102 LEU A O 1
ATOM 731 N N . ALA A 1 103 ? 6.113 2.949 -10.974 1.00 90.81 103 ALA A N 1
ATOM 732 C CA . ALA A 1 103 ? 6.106 3.898 -12.089 1.00 90.81 103 ALA A CA 1
ATOM 733 C C . ALA A 1 103 ? 7.394 4.743 -12.156 1.00 90.81 103 ALA A C 1
ATOM 735 O O . ALA A 1 103 ? 7.840 5.124 -13.235 1.00 90.81 103 ALA A O 1
ATOM 736 N N . GLY A 1 104 ? 8.023 5.003 -11.006 1.00 91.31 104 GLY A N 1
ATOM 737 C CA . GLY A 1 104 ? 9.338 5.635 -10.894 1.00 91.31 104 GLY A CA 1
ATOM 738 C C . GLY A 1 104 ? 10.526 4.715 -11.206 1.00 91.31 104 GLY A C 1
ATOM 739 O O . GLY A 1 104 ? 11.669 5.152 -11.071 1.00 91.31 104 GLY A O 1
ATOM 740 N N . GLY A 1 105 ? 10.284 3.459 -11.597 1.00 91.62 105 GLY A N 1
ATOM 741 C CA . GLY A 1 105 ? 11.312 2.473 -11.937 1.00 91.62 105 GLY A CA 1
ATOM 742 C C . GLY A 1 105 ? 11.894 1.719 -10.738 1.00 91.62 105 GLY A C 1
ATOM 743 O O . GLY A 1 105 ? 12.951 1.097 -10.862 1.00 91.62 105 GLY A O 1
ATOM 744 N N . ALA A 1 106 ? 11.253 1.771 -9.566 1.00 92.94 106 ALA A N 1
ATOM 745 C CA . ALA A 1 106 ? 11.658 0.941 -8.439 1.00 92.94 106 ALA A CA 1
ATOM 746 C C . ALA A 1 106 ? 11.414 -0.540 -8.754 1.00 92.94 106 ALA A C 1
ATOM 748 O O . ALA A 1 106 ? 10.385 -0.912 -9.314 1.00 92.94 106 ALA A O 1
ATOM 749 N N . ALA A 1 107 ? 12.343 -1.402 -8.335 1.00 93.06 107 ALA A N 1
ATOM 750 C CA . ALA A 1 107 ? 12.134 -2.841 -8.420 1.00 93.06 107 ALA A CA 1
ATOM 751 C C . ALA A 1 107 ? 10.929 -3.266 -7.549 1.00 93.06 107 ALA A C 1
ATOM 753 O O . ALA A 1 107 ? 10.735 -2.686 -6.474 1.00 93.06 107 ALA A O 1
ATOM 754 N N . PRO A 1 108 ? 10.175 -4.314 -7.927 1.00 93.12 108 PRO A N 1
ATOM 755 C CA . PRO A 1 108 ? 8.966 -4.722 -7.205 1.00 93.12 108 PRO A CA 1
ATOM 756 C C . PRO A 1 108 ? 9.143 -4.960 -5.691 1.00 93.12 108 PRO A C 1
ATOM 758 O O . PRO A 1 108 ? 8.320 -4.463 -4.916 1.00 93.12 108 PRO A O 1
ATOM 761 N N . PRO A 1 109 ? 10.245 -5.574 -5.208 1.00 93.88 109 PRO A N 1
ATOM 762 C CA . PRO A 1 109 ? 10.491 -5.693 -3.769 1.00 93.88 109 PRO A CA 1
ATOM 763 C C . PRO A 1 109 ? 10.675 -4.336 -3.072 1.00 93.88 109 PRO A C 1
ATOM 765 O O . PRO A 1 109 ? 10.172 -4.131 -1.971 1.00 93.88 109 PRO A O 1
ATOM 768 N N . ALA A 1 110 ? 11.344 -3.381 -3.729 1.00 95.88 110 ALA A N 1
ATOM 769 C CA . ALA A 1 110 ? 11.544 -2.038 -3.186 1.00 95.88 110 ALA A CA 1
ATOM 770 C C . ALA A 1 110 ? 10.227 -1.247 -3.127 1.00 95.88 110 ALA A C 1
ATOM 772 O O . ALA A 1 110 ? 10.007 -0.490 -2.182 1.00 95.88 110 ALA A O 1
ATOM 773 N N . ALA A 1 111 ? 9.328 -1.451 -4.095 1.00 95.25 111 ALA A N 1
ATOM 774 C CA . ALA A 1 111 ? 7.978 -0.902 -4.042 1.00 95.25 111 ALA A CA 1
ATOM 775 C C . ALA A 1 111 ? 7.165 -1.507 -2.885 1.00 95.25 111 ALA A C 1
ATOM 777 O O . ALA A 1 111 ? 6.515 -0.766 -2.149 1.00 95.25 111 ALA A O 1
ATOM 778 N N . ALA A 1 112 ? 7.251 -2.823 -2.659 1.00 95.50 112 ALA A N 1
ATOM 779 C CA . ALA A 1 112 ? 6.608 -3.471 -1.514 1.00 95.50 112 ALA A CA 1
ATOM 780 C C . ALA A 1 112 ? 7.123 -2.925 -0.168 1.00 95.50 112 ALA A C 1
ATOM 782 O O . ALA A 1 112 ? 6.332 -2.666 0.741 1.00 95.50 112 ALA A O 1
ATOM 783 N N . ASP A 1 113 ? 8.433 -2.698 -0.047 1.00 96.25 113 ASP A N 1
ATOM 784 C CA . ASP A 1 113 ? 9.027 -2.103 1.153 1.00 96.25 113 ASP A CA 1
ATOM 785 C C . ASP A 1 113 ? 8.637 -0.629 1.335 1.00 96.25 113 ASP A C 1
ATOM 787 O O . ASP A 1 113 ? 8.428 -0.191 2.467 1.00 96.25 113 ASP A O 1
ATOM 791 N N . ALA A 1 114 ? 8.451 0.128 0.249 1.00 95.88 114 ALA A N 1
ATOM 792 C CA . ALA A 1 114 ? 7.917 1.488 0.318 1.00 95.88 114 ALA A CA 1
ATOM 793 C C . ALA A 1 114 ? 6.478 1.517 0.867 1.00 95.88 114 ALA A C 1
ATOM 795 O O . ALA A 1 114 ? 6.148 2.389 1.677 1.00 95.88 114 ALA A O 1
ATOM 796 N N . VAL A 1 115 ? 5.636 0.550 0.480 1.00 97.00 115 VAL A N 1
ATOM 797 C CA . VAL A 1 115 ? 4.284 0.385 1.043 1.00 97.00 115 VAL A CA 1
ATOM 798 C C . VAL A 1 115 ? 4.358 0.046 2.532 1.00 97.00 115 VAL A C 1
ATOM 800 O O . VAL A 1 115 ? 3.682 0.689 3.335 1.00 97.00 115 VAL A O 1
ATOM 803 N N . ALA A 1 116 ? 5.197 -0.922 2.914 1.00 97.00 116 ALA A N 1
ATOM 804 C CA . ALA A 1 116 ? 5.364 -1.335 4.308 1.00 97.00 116 ALA A CA 1
ATOM 805 C C . ALA A 1 116 ? 5.821 -0.167 5.198 1.00 97.00 116 ALA A C 1
ATOM 807 O O . ALA A 1 116 ? 5.176 0.142 6.199 1.00 97.00 116 ALA A O 1
ATOM 808 N N . ALA A 1 117 ? 6.867 0.551 4.777 1.00 96.94 117 ALA A N 1
ATOM 809 C CA . ALA A 1 117 ? 7.378 1.715 5.493 1.00 96.94 117 ALA A CA 1
ATOM 810 C C . ALA A 1 117 ? 6.337 2.840 5.600 1.00 96.94 117 ALA A C 1
ATOM 812 O O . ALA A 1 117 ? 6.269 3.530 6.618 1.00 96.94 117 ALA A O 1
ATOM 813 N N . CYS A 1 118 ? 5.504 3.024 4.568 1.00 97.56 118 CYS A N 1
ATOM 814 C CA . CYS A 1 118 ? 4.395 3.967 4.627 1.00 97.56 118 CYS A CA 1
ATOM 815 C C . CYS A 1 118 ? 3.386 3.571 5.709 1.00 97.56 118 CYS A C 1
ATOM 817 O O . CYS A 1 118 ? 3.051 4.417 6.536 1.00 97.56 118 CYS A O 1
ATOM 819 N N . ILE A 1 119 ? 2.938 2.308 5.727 1.00 96.62 119 ILE A N 1
ATOM 820 C CA . ILE A 1 119 ? 1.951 1.786 6.687 1.00 96.62 119 ILE A CA 1
ATOM 821 C C . ILE A 1 119 ? 2.450 1.922 8.128 1.00 96.62 119 ILE A C 1
ATOM 823 O O . ILE A 1 119 ? 1.715 2.437 8.974 1.00 96.62 119 ILE A O 1
ATOM 827 N N . ASP A 1 120 ? 3.703 1.549 8.390 1.00 95.50 120 ASP A N 1
ATOM 828 C CA . ASP A 1 120 ? 4.322 1.677 9.715 1.00 95.50 120 ASP A CA 1
ATOM 829 C C . ASP A 1 120 ? 4.367 3.142 10.189 1.00 95.50 120 ASP A C 1
ATOM 831 O O . ASP A 1 120 ? 4.221 3.431 11.378 1.00 95.50 120 ASP A O 1
ATOM 835 N N . GLY A 1 121 ? 4.504 4.088 9.254 1.00 94.94 121 GLY A N 1
ATOM 836 C CA . GLY A 1 121 ? 4.506 5.527 9.522 1.00 94.94 121 GLY A CA 1
ATOM 837 C C . GLY A 1 121 ? 3.126 6.176 9.698 1.00 94.94 121 GLY A C 1
ATOM 838 O O . GLY A 1 121 ? 3.064 7.325 10.134 1.00 94.94 121 GLY A O 1
ATOM 839 N N . GLN A 1 122 ? 2.016 5.492 9.386 1.00 92.94 122 GLN A N 1
ATOM 840 C CA . GLN A 1 122 ? 0.667 6.087 9.431 1.00 92.94 122 GLN A CA 1
ATOM 841 C C . GLN A 1 122 ? 0.082 6.225 10.845 1.00 92.94 122 GLN A C 1
ATOM 843 O O . GLN A 1 122 ? -0.943 6.889 11.019 1.00 92.94 122 GLN A O 1
ATOM 848 N N . GLY A 1 123 ? 0.682 5.584 11.855 1.00 91.38 123 GLY A N 1
ATOM 849 C CA . GLY A 1 123 ? 0.140 5.583 13.218 1.00 91.38 123 GLY A CA 1
ATOM 850 C C . GLY A 1 123 ? -1.259 4.963 13.292 1.00 91.38 123 GLY A C 1
ATOM 851 O O . GLY A 1 123 ? -2.154 5.514 13.934 1.00 91.38 123 GLY A O 1
ATOM 852 N N . LEU A 1 124 ? -1.468 3.848 12.583 1.00 91.50 124 LEU A N 1
ATOM 853 C CA . LEU A 1 124 ? -2.752 3.148 12.561 1.00 91.50 124 LEU A CA 1
ATOM 854 C C . LEU A 1 124 ? -3.137 2.668 13.971 1.00 91.50 124 LEU A C 1
ATOM 856 O O . LEU A 1 124 ? -2.271 2.239 14.740 1.00 91.50 124 LEU A O 1
ATOM 860 N N . PRO A 1 125 ? -4.433 2.708 14.330 1.00 93.44 125 PRO A N 1
ATOM 861 C CA . PRO A 1 125 ? -4.878 2.217 15.624 1.00 93.44 125 PRO A CA 1
ATOM 862 C C . PRO A 1 125 ? -4.621 0.704 15.748 1.00 93.44 125 PRO A C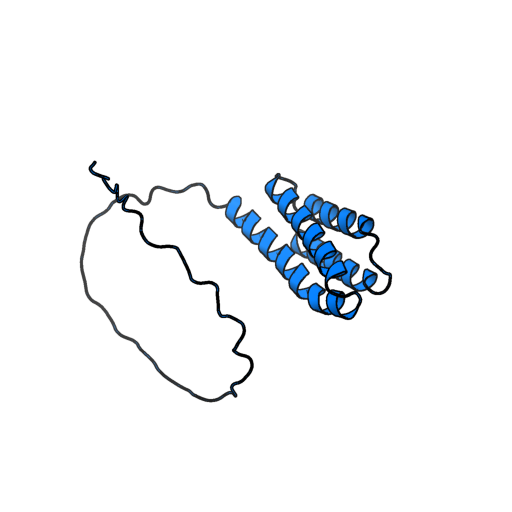 1
ATOM 864 O O . PRO A 1 125 ? -4.646 -0.018 14.746 1.00 93.44 125 PRO A O 1
ATOM 867 N N . PRO A 1 126 ? -4.449 0.182 16.975 1.00 93.94 126 PRO A N 1
ATOM 868 C CA . PRO A 1 126 ? -4.134 -1.230 17.199 1.00 93.94 126 PRO A CA 1
ATOM 869 C C . PRO A 1 126 ? -5.218 -2.189 16.684 1.00 93.94 126 PRO A C 1
ATOM 871 O O . PRO A 1 126 ? -4.913 -3.335 16.370 1.00 93.94 126 PRO A O 1
ATOM 874 N N . SER A 1 127 ? -6.468 -1.732 16.547 1.00 91.88 127 SER A N 1
ATOM 875 C CA . SER A 1 127 ? -7.547 -2.511 15.928 1.00 91.88 127 SER A CA 1
ATOM 876 C C . SER A 1 127 ? -7.323 -2.763 14.432 1.00 91.88 127 SER A C 1
ATOM 878 O O . SER A 1 127 ? -7.741 -3.798 13.924 1.00 91.88 127 SER A O 1
ATOM 880 N N . VAL A 1 128 ? -6.654 -1.843 13.730 1.00 94.19 128 VAL A N 1
ATOM 881 C CA . VAL A 1 128 ? -6.396 -1.909 12.280 1.00 94.19 128 VAL A CA 1
ATOM 882 C C . VAL A 1 128 ? -5.042 -2.550 11.970 1.00 94.19 128 VAL A C 1
ATOM 884 O O . VAL A 1 128 ? -4.883 -3.137 10.903 1.00 94.19 128 VAL A O 1
ATOM 887 N N . ALA A 1 129 ? -4.089 -2.497 12.905 1.00 93.19 129 ALA A N 1
ATOM 888 C CA . ALA A 1 129 ? -2.750 -3.071 12.761 1.00 93.19 129 ALA A CA 1
ATOM 889 C C . ALA A 1 129 ? -2.702 -4.503 12.176 1.00 93.19 129 ALA A C 1
ATOM 891 O O . ALA A 1 129 ? -1.929 -4.705 11.241 1.00 93.19 129 ALA A O 1
ATOM 892 N N . PRO A 1 130 ? -3.512 -5.489 12.626 1.00 94.62 130 PRO A N 1
ATOM 893 C CA . PRO A 1 130 ? -3.469 -6.831 12.036 1.00 94.62 130 PRO A CA 1
ATOM 894 C C . PRO A 1 130 ? -3.915 -6.846 10.567 1.00 94.62 130 PRO A C 1
ATOM 896 O O . PRO A 1 130 ? -3.279 -7.489 9.741 1.00 94.62 130 PRO A O 1
ATOM 899 N N . VAL A 1 131 ? -4.945 -6.073 10.212 1.00 94.56 131 VAL A N 1
ATOM 900 C CA . VAL A 1 131 ? -5.433 -5.989 8.825 1.00 94.56 131 VAL A CA 1
ATOM 901 C C . VAL A 1 131 ? -4.425 -5.264 7.929 1.00 94.56 131 VAL A C 1
ATOM 903 O O . VAL A 1 131 ? -4.233 -5.630 6.772 1.00 94.56 131 VAL A O 1
ATOM 906 N N . ALA A 1 132 ? -3.755 -4.241 8.462 1.00 94.31 132 ALA A N 1
ATOM 907 C CA . ALA A 1 132 ? -2.688 -3.541 7.758 1.00 94.31 132 ALA A CA 1
ATOM 908 C C . ALA A 1 132 ? -1.461 -4.443 7.533 1.00 94.31 132 ALA A C 1
ATOM 910 O O . ALA A 1 132 ? -0.848 -4.380 6.470 1.00 94.31 132 ALA A O 1
ATOM 911 N N . ALA A 1 133 ? -1.139 -5.324 8.485 1.00 94.75 133 ALA A N 1
ATOM 912 C CA . ALA A 1 133 ? -0.092 -6.328 8.317 1.00 94.75 133 ALA A CA 1
ATOM 913 C C . ALA A 1 133 ? -0.451 -7.353 7.225 1.00 94.75 133 ALA A C 1
ATOM 915 O O . ALA A 1 133 ? 0.383 -7.633 6.365 1.00 94.75 133 ALA A O 1
ATOM 916 N N . ASP A 1 134 ? -1.697 -7.839 7.195 1.00 95.44 134 ASP A N 1
ATOM 917 C CA . ASP A 1 134 ? -2.191 -8.728 6.132 1.00 95.44 134 ASP A CA 1
ATOM 918 C C . ASP A 1 134 ? -2.139 -8.054 4.750 1.00 95.44 134 ASP A C 1
ATOM 920 O O . ASP A 1 134 ? -1.791 -8.682 3.747 1.00 95.44 134 ASP A O 1
ATOM 924 N N . PHE A 1 135 ? -2.443 -6.754 4.688 1.00 96.38 135 PHE A N 1
ATOM 925 C CA . PHE A 1 135 ? -2.290 -5.956 3.473 1.00 96.38 135 PHE A CA 1
ATOM 926 C C . PHE A 1 135 ? -0.828 -5.904 3.004 1.00 96.38 135 PHE A C 1
ATOM 928 O O . PHE A 1 135 ? -0.557 -6.186 1.835 1.00 96.38 135 PHE A O 1
ATOM 935 N N . VAL A 1 136 ? 0.112 -5.589 3.900 1.00 96.56 136 VAL A N 1
ATOM 936 C CA . VAL A 1 136 ? 1.548 -5.542 3.577 1.00 96.56 136 VAL A CA 1
ATOM 937 C C . VAL A 1 136 ? 2.054 -6.910 3.114 1.00 96.56 136 VAL A C 1
ATOM 939 O O . VAL A 1 136 ? 2.790 -6.987 2.129 1.00 96.56 136 VAL A O 1
ATOM 942 N N . ASP A 1 137 ? 1.636 -7.996 3.767 1.00 97.06 137 ASP A N 1
ATOM 943 C CA . ASP A 1 137 ? 2.003 -9.357 3.363 1.00 97.06 137 ASP A CA 1
ATOM 944 C C . ASP A 1 137 ? 1.441 -9.712 1.977 1.00 97.06 137 ASP A C 1
ATOM 946 O O . ASP A 1 137 ? 2.160 -10.248 1.131 1.00 97.06 137 ASP A O 1
ATOM 950 N N . CYS A 1 138 ? 0.190 -9.335 1.691 1.00 97.00 138 CYS A N 1
ATOM 951 C CA . CYS A 1 138 ? -0.396 -9.489 0.361 1.00 97.00 138 CYS A CA 1
ATOM 952 C C . CYS A 1 138 ? 0.423 -8.754 -0.708 1.00 97.00 138 CYS A C 1
ATOM 954 O O . CYS A 1 138 ? 0.756 -9.348 -1.733 1.00 97.00 138 CYS A O 1
ATOM 956 N N . VAL A 1 139 ? 0.783 -7.487 -0.468 1.00 96.25 139 VAL A N 1
ATOM 957 C CA . VAL A 1 139 ? 1.570 -6.680 -1.414 1.00 96.25 139 VAL A CA 1
ATOM 958 C C . VAL A 1 139 ? 2.940 -7.303 -1.651 1.00 96.25 139 VAL A C 1
ATOM 960 O O . VAL A 1 139 ? 3.345 -7.457 -2.801 1.00 96.25 139 VAL A O 1
ATOM 963 N N . ARG A 1 140 ? 3.627 -7.736 -0.588 1.00 96.56 140 ARG A N 1
ATOM 964 C CA . ARG A 1 140 ? 4.918 -8.425 -0.703 1.00 96.56 140 ARG A CA 1
ATOM 965 C C . ARG A 1 140 ? 4.819 -9.663 -1.585 1.00 96.56 140 ARG A C 1
ATOM 967 O O . ARG A 1 140 ? 5.598 -9.789 -2.522 1.00 96.56 140 ARG A O 1
ATOM 974 N N . ARG A 1 141 ? 3.828 -10.530 -1.355 1.00 94.44 141 ARG A N 1
ATOM 975 C CA . ARG A 1 141 ? 3.617 -11.740 -2.173 1.00 94.44 141 ARG A CA 1
ATOM 976 C C . ARG A 1 141 ? 3.236 -11.434 -3.615 1.00 94.44 141 ARG A C 1
ATOM 978 O O . ARG A 1 141 ? 3.471 -12.250 -4.494 1.00 94.44 141 ARG A O 1
ATOM 985 N N . ALA A 1 142 ? 2.585 -10.304 -3.858 1.00 92.88 142 ALA A N 1
ATOM 986 C CA . ALA A 1 142 ? 2.140 -9.943 -5.192 1.00 92.88 142 ALA A CA 1
ATOM 987 C C . ALA A 1 142 ? 3.262 -9.342 -6.062 1.00 92.88 142 ALA A C 1
ATOM 989 O O . ALA A 1 142 ? 3.165 -9.389 -7.294 1.00 92.88 142 ALA A O 1
ATOM 990 N N . LEU A 1 143 ? 4.298 -8.801 -5.409 1.00 90.00 143 LEU A N 1
A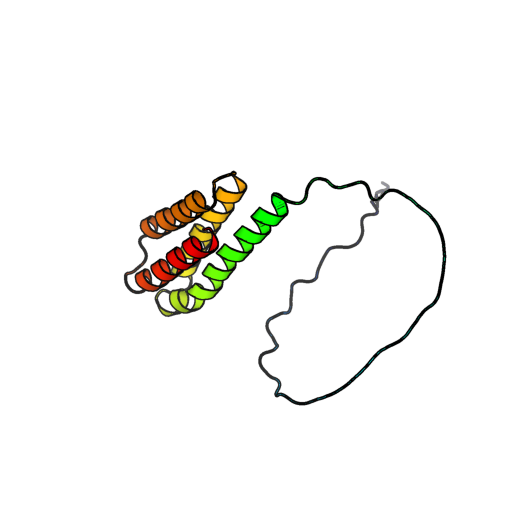TOM 991 C CA . LEU A 1 143 ? 5.461 -8.125 -5.995 1.00 90.00 143 LEU A CA 1
ATOM 992 C C . LEU A 1 143 ? 6.782 -8.901 -5.808 1.00 90.00 143 LEU A C 1
ATOM 994 O O . LEU A 1 143 ? 7.860 -8.337 -5.986 1.00 90.00 143 LEU A O 1
ATOM 998 N N . THR A 1 144 ? 6.714 -10.177 -5.428 1.00 84.81 144 THR A N 1
ATOM 999 C CA . THR A 1 144 ? 7.846 -11.123 -5.417 1.00 84.81 144 THR A CA 1
ATOM 1000 C C . THR A 1 144 ? 7.566 -12.284 -6.356 1.00 84.81 144 THR A C 1
ATOM 1002 O O . THR A 1 144 ? 8.555 -12.833 -6.886 1.00 84.81 144 THR A O 1
#

pLDDT: mean 74.31, std 22.88, range [39.41, 97.56]

Organism: Frankliniella occidentalis (NCBI:txid133901)

Foldseek 3Di:
DDDDDDDDDDDDDDDDDPDPPPDPDDDDDDDDDDDDDDDDDDDDDDDDPPPPPPPDLVVVLVQLLVQLVVLLVVLVVQQCVQPRDVSSVQLVVLSVQLSVCSVVVHQLQVSLVSSVVSLVPPPDDPSSVVSSVSSSVSSNVSRD

Sequence (144 aa):
MLLRAATSEGGQRVLCVAAVFVLMTLPPGLEGCCCRDPHRRGSDSSDHHDSSAASSEEDALASEDARIQRCVRTAAPGVLAAGGYENLAKVDACAARGTDALAGGAAPPAAADAVAACIDGQGLPPSVAPVAADFVDCVRRALT